Protein AF-A0A550J6I5-F1 (afdb_monomer)

Solvent-accessible surface area (backbone atoms only — not comparable to full-atom values): 2174 Å² total; per-residue (Å²): 113,56,77,45,43,53,69,57,46,65,78,38,49,69,60,53,51,52,52,31,69,72,68,71,48,62,68,38,34,41,44,100,88,56,70,88

Structure (mmCIF, N/CA/C/O backbone):
data_AF-A0A550J6I5-F1
#
_entry.id   AF-A0A550J6I5-F1
#
loop_
_atom_site.group_PDB
_atom_site.id
_atom_site.type_symbol
_atom_site.label_atom_id
_atom_site.label_alt_id
_atom_site.label_comp_id
_atom_site.label_asym_id
_atom_site.label_entity_id
_atom_site.label_seq_id
_atom_site.pdbx_PDB_ins_code
_atom_site.Cartn_x
_atom_site.Cartn_y
_atom_site.Cartn_z
_atom_site.occupancy
_atom_site.B_iso_or_equiv
_atom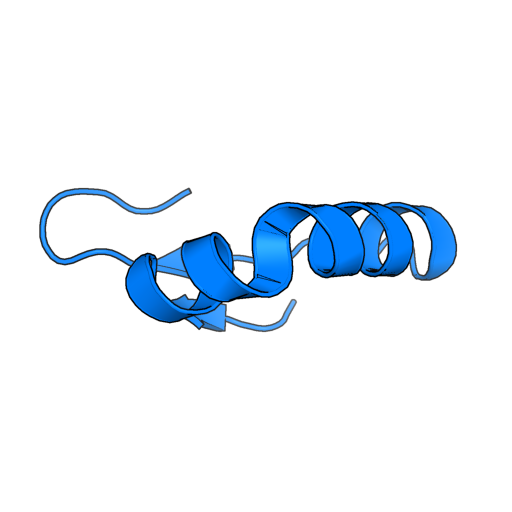_site.auth_seq_id
_atom_site.auth_comp_id
_atom_site.auth_asym_id
_atom_site.auth_atom_id
_atom_site.pdbx_PDB_model_num
ATOM 1 N N . MET A 1 1 ? 16.739 -1.385 2.027 1.00 76.38 1 MET A N 1
ATOM 2 C CA . MET A 1 1 ? 15.488 -1.917 2.627 1.00 76.38 1 MET A CA 1
ATOM 3 C C . MET A 1 1 ? 14.744 -0.829 3.401 1.00 76.38 1 MET A C 1
ATOM 5 O O . MET A 1 1 ? 14.894 -0.730 4.617 1.00 76.38 1 MET A O 1
ATOM 9 N N . PRO A 1 2 ? 13.991 0.034 2.706 1.00 89.00 2 PRO A N 1
ATOM 10 C CA . PRO A 1 2 ? 13.144 1.039 3.341 1.00 89.00 2 PRO A CA 1
ATOM 11 C C . PRO A 1 2 ? 11.937 0.398 4.039 1.00 89.00 2 PRO A C 1
ATOM 13 O O . PRO A 1 2 ? 11.383 -0.591 3.558 1.00 89.00 2 PRO A O 1
ATOM 16 N N . THR A 1 3 ? 11.516 0.990 5.156 1.00 95.62 3 THR A N 1
ATOM 17 C CA . THR A 1 3 ? 10.322 0.582 5.905 1.00 95.62 3 THR A CA 1
ATOM 18 C C . THR A 1 3 ? 9.246 1.653 5.781 1.00 95.62 3 THR A C 1
ATOM 20 O O . THR A 1 3 ? 9.495 2.815 6.094 1.00 95.62 3 THR A O 1
ATOM 23 N N . ILE A 1 4 ? 8.045 1.267 5.357 1.00 96.56 4 ILE A N 1
ATOM 24 C CA . ILE A 1 4 ? 6.898 2.171 5.187 1.00 96.56 4 ILE A CA 1
ATOM 25 C C . ILE A 1 4 ? 5.671 1.642 5.922 1.00 96.56 4 ILE A C 1
ATOM 27 O O . ILE A 1 4 ? 5.592 0.459 6.264 1.00 96.56 4 ILE A O 1
ATOM 31 N N . THR A 1 5 ? 4.677 2.495 6.161 1.00 97.25 5 THR A N 1
ATOM 32 C CA . THR A 1 5 ? 3.417 2.037 6.758 1.00 97.25 5 THR A CA 1
ATOM 33 C C . THR A 1 5 ? 2.500 1.386 5.720 1.00 97.25 5 THR A C 1
ATOM 35 O O . THR A 1 5 ? 2.467 1.771 4.553 1.00 97.25 5 THR A O 1
ATOM 38 N N . ALA A 1 6 ? 1.636 0.467 6.153 1.00 97.19 6 ALA A N 1
ATOM 39 C 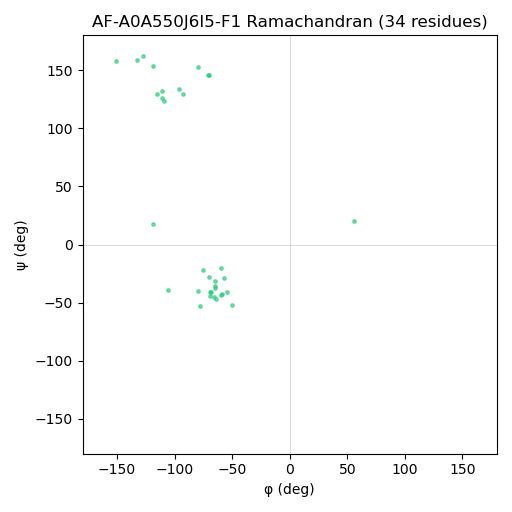CA . ALA A 1 6 ? 0.600 -0.136 5.309 1.00 97.19 6 ALA A CA 1
ATOM 40 C C . ALA A 1 6 ? -0.388 0.897 4.725 1.00 97.19 6 ALA A C 1
ATOM 42 O O . ALA A 1 6 ? -1.084 0.627 3.745 1.00 97.19 6 ALA A O 1
ATOM 43 N N . THR A 1 7 ? -0.488 2.083 5.332 1.00 96.81 7 THR A N 1
ATOM 44 C CA . THR A 1 7 ? -1.311 3.183 4.812 1.00 96.81 7 THR A CA 1
ATOM 45 C C . THR A 1 7 ? -0.606 3.927 3.684 1.00 96.81 7 THR A C 1
ATOM 47 O O . THR A 1 7 ? -1.258 4.260 2.697 1.00 96.81 7 THR A O 1
ATOM 50 N N . GLU A 1 8 ? 0.699 4.164 3.793 1.00 96.25 8 GLU A N 1
ATOM 51 C CA . GLU A 1 8 ? 1.502 4.758 2.717 1.00 96.25 8 GLU A CA 1
ATOM 52 C C . GLU A 1 8 ? 1.655 3.796 1.543 1.00 96.25 8 GLU A C 1
ATOM 54 O O . GLU A 1 8 ? 1.405 4.190 0.405 1.00 96.25 8 GLU A O 1
ATOM 59 N N . ALA A 1 9 ? 1.935 2.519 1.824 1.00 96.81 9 ALA A N 1
ATOM 60 C CA . ALA A 1 9 ? 2.044 1.477 0.808 1.00 96.81 9 ALA A CA 1
ATOM 61 C C . ALA A 1 9 ? 0.793 1.402 -0.079 1.00 96.81 9 ALA A C 1
ATOM 63 O O . ALA A 1 9 ? 0.884 1.303 -1.297 1.00 96.81 9 ALA A O 1
ATOM 64 N N . ARG A 1 10 ? -0.397 1.542 0.519 1.00 96.44 10 ARG A N 1
ATOM 65 C CA . ARG A 1 10 ? -1.670 1.537 -0.215 1.00 96.44 10 ARG A CA 1
ATOM 66 C C . ARG A 1 10 ? -1.819 2.716 -1.174 1.00 96.44 10 ARG A C 1
ATOM 68 O O . ARG A 1 10 ? -2.393 2.550 -2.24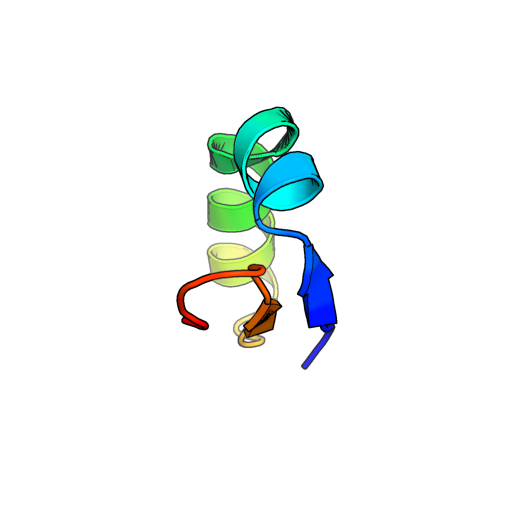2 1.00 96.44 10 ARG A O 1
ATOM 75 N N . LYS A 1 11 ? -1.338 3.904 -0.793 1.00 98.06 11 LYS A N 1
ATOM 76 C CA . LYS A 1 11 ? -1.414 5.109 -1.637 1.00 98.06 11 LYS A CA 1
ATOM 77 C C . LYS A 1 11 ? -0.486 5.016 -2.849 1.00 98.06 11 LYS A C 1
ATOM 79 O O . LYS A 1 11 ? -0.764 5.641 -3.864 1.00 98.06 11 LYS A O 1
ATOM 84 N N . LEU A 1 12 ? 0.607 4.265 -2.721 1.00 96.75 12 LEU A N 1
ATOM 85 C CA . LEU A 1 12 ? 1.712 4.230 -3.678 1.00 96.75 12 LEU A CA 1
ATOM 86 C C . LEU A 1 12 ? 1.923 2.843 -4.301 1.00 96.75 12 LEU A C 1
ATOM 88 O O . LEU A 1 12 ? 2.985 2.599 -4.855 1.00 96.75 12 LEU A O 1
ATOM 92 N N . LEU A 1 13 ? 0.938 1.940 -4.222 1.00 96.25 13 LEU A N 1
ATOM 93 C CA . LEU A 1 13 ? 1.125 0.513 -4.513 1.00 96.25 13 LEU A CA 1
ATOM 94 C C . LEU A 1 13 ? 1.820 0.246 -5.856 1.00 96.25 13 LEU A C 1
ATOM 96 O O . LEU A 1 13 ? 2.818 -0.462 -5.883 1.00 96.25 13 LEU A O 1
ATOM 100 N N . TYR A 1 14 ? 1.324 0.830 -6.949 1.00 97.94 14 TYR A N 1
ATOM 101 C CA . TYR A 1 14 ? 1.908 0.609 -8.276 1.00 97.94 14 TYR A CA 1
ATOM 102 C C . TYR A 1 14 ? 3.301 1.217 -8.416 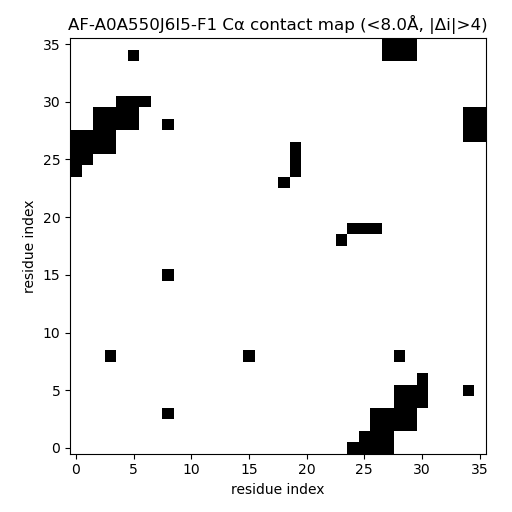1.00 97.94 14 TYR A C 1
ATOM 104 O O . TYR A 1 14 ? 4.198 0.556 -8.915 1.00 97.94 14 TYR A O 1
ATOM 112 N N . LYS A 1 15 ? 3.510 2.420 -7.872 1.00 97.38 15 LYS A N 1
ATOM 113 C CA . LYS A 1 15 ? 4.832 3.045 -7.861 1.00 97.38 15 LYS A CA 1
ATOM 114 C C . LYS A 1 15 ? 5.854 2.176 -7.123 1.00 97.38 15 LYS A C 1
ATOM 116 O O . LYS A 1 15 ? 6.962 1.998 -7.598 1.00 97.38 15 LYS A O 1
ATOM 121 N N . LEU A 1 16 ? 5.471 1.614 -5.978 1.00 96.38 16 LEU A N 1
ATOM 122 C CA . LEU A 1 16 ? 6.350 0.745 -5.197 1.00 96.38 16 LEU A CA 1
ATOM 123 C C . LEU A 1 16 ? 6.697 -0.549 -5.942 1.00 96.38 16 LEU A C 1
ATOM 125 O O . LEU A 1 16 ? 7.792 -1.063 -5.754 1.00 96.38 16 LEU A O 1
ATOM 129 N N . LEU A 1 17 ? 5.797 -1.075 -6.781 1.00 96.44 17 LEU A N 1
ATOM 130 C CA . LEU A 1 17 ? 6.112 -2.225 -7.634 1.00 96.44 17 LEU A CA 1
ATOM 131 C C . LEU A 1 17 ? 7.179 -1.869 -8.670 1.00 96.44 17 LEU A C 1
ATOM 133 O O . LEU A 1 17 ? 8.129 -2.632 -8.830 1.00 96.44 17 LEU A O 1
ATOM 137 N N . ASP A 1 18 ? 7.040 -0.714 -9.321 1.00 97.75 18 ASP A N 1
ATOM 138 C CA . ASP A 1 18 ? 8.012 -0.230 -10.303 1.00 97.75 18 ASP A CA 1
ATOM 139 C C . ASP A 1 18 ? 9.372 0.045 -9.636 1.00 97.75 18 ASP A C 1
ATOM 141 O O . ASP A 1 18 ? 10.397 -0.456 -10.097 1.00 97.75 18 ASP A O 1
ATOM 145 N N . ASP A 1 19 ? 9.372 0.737 -8.490 1.00 96.06 19 ASP A N 1
ATOM 146 C CA . ASP A 1 19 ? 10.579 1.056 -7.717 1.00 96.06 19 ASP A CA 1
ATOM 147 C C . ASP A 1 19 ? 11.332 -0.226 -7.298 1.00 96.06 19 ASP A C 1
ATOM 149 O O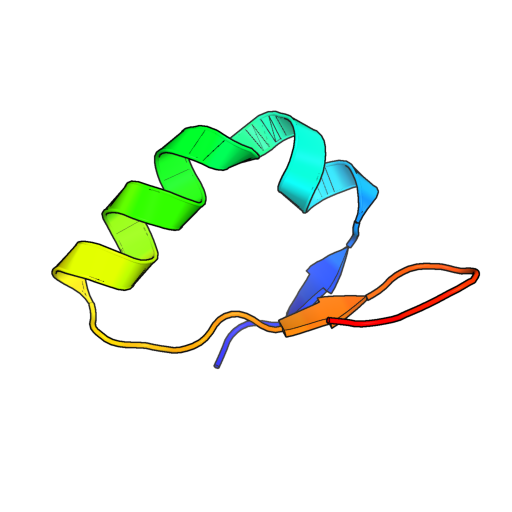 . ASP A 1 19 ? 12.559 -0.289 -7.396 1.00 96.06 19 ASP A O 1
ATOM 153 N N . VAL A 1 20 ? 10.623 -1.273 -6.850 1.00 96.19 20 VAL A N 1
ATOM 154 C CA . VAL A 1 20 ? 11.229 -2.570 -6.476 1.00 96.19 20 VAL A CA 1
ATOM 155 C C . VAL A 1 20 ? 11.753 -3.315 -7.701 1.00 96.19 20 VAL A C 1
ATOM 157 O O . VAL A 1 20 ? 12.829 -3.909 -7.634 1.00 96.19 20 VAL A O 1
ATOM 160 N N . ALA A 1 21 ? 11.019 -3.293 -8.815 1.00 97.44 21 ALA A N 1
ATOM 161 C CA . ALA A 1 21 ? 11.441 -3.943 -10.052 1.00 97.44 21 ALA A CA 1
ATOM 162 C C . ALA A 1 21 ? 12.702 -3.296 -10.646 1.00 97.44 21 ALA A C 1
ATOM 164 O O . ALA A 1 21 ? 13.555 -3.997 -11.186 1.00 97.44 21 ALA A O 1
ATOM 165 N N . GLU A 1 22 ? 12.839 -1.975 -10.530 1.00 97.69 22 GLU A N 1
ATOM 166 C CA . GLU A 1 22 ? 14.004 -1.239 -11.019 1.00 97.69 22 GLU A 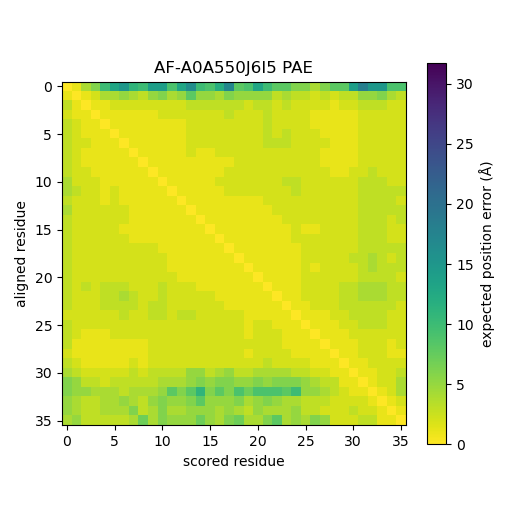CA 1
ATOM 167 C C . GLU A 1 22 ? 15.201 -1.373 -10.066 1.00 97.69 22 GLU A C 1
ATOM 169 O O . GLU A 1 22 ? 16.287 -1.795 -10.469 1.00 97.69 22 GLU A O 1
ATOM 174 N N . SER A 1 23 ? 15.004 -1.065 -8.782 1.00 96.94 23 SER A N 1
ATOM 175 C CA . SER A 1 23 ? 16.090 -1.038 -7.791 1.00 96.94 23 SER A CA 1
ATOM 176 C C . SER A 1 23 ? 16.562 -2.420 -7.349 1.00 96.94 23 SER A C 1
ATOM 178 O O . SER A 1 23 ? 17.679 -2.552 -6.853 1.00 96.94 23 SER A O 1
ATOM 180 N N . HIS A 1 24 ? 15.716 -3.445 -7.505 1.00 96.25 24 HIS A N 1
ATOM 181 C CA . HIS A 1 24 ? 15.915 -4.776 -6.929 1.00 96.25 24 HIS A CA 1
ATOM 182 C C . HIS A 1 24 ? 16.103 -4.749 -5.403 1.00 96.25 24 HIS A C 1
ATOM 184 O O . HIS A 1 24 ? 16.627 -5.697 -4.811 1.00 96.25 24 HIS A O 1
ATOM 190 N N . GLU A 1 25 ? 15.662 -3.674 -4.743 1.00 95.38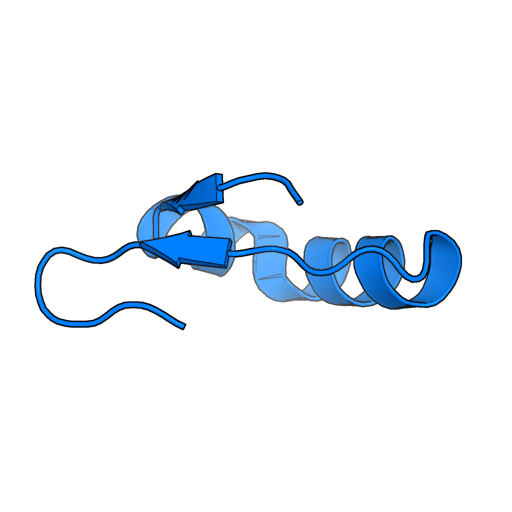 25 GLU A N 1
ATOM 191 C CA . GLU A 1 25 ? 15.704 -3.557 -3.297 1.00 95.38 25 GLU A CA 1
ATOM 192 C C . GLU A 1 25 ? 14.361 -3.944 -2.668 1.00 95.38 25 GLU A C 1
ATOM 194 O O . GLU A 1 25 ? 13.305 -3.472 -3.095 1.00 95.38 25 GLU A O 1
ATOM 199 N N . PRO A 1 26 ? 14.364 -4.757 -1.600 1.00 95.38 26 PRO A N 1
ATOM 200 C CA . PRO A 1 26 ? 13.143 -5.083 -0.881 1.00 95.38 26 PRO A CA 1
ATOM 201 C C . PRO A 1 26 ? 12.629 -3.878 -0.087 1.00 95.38 26 PRO A C 1
ATOM 203 O O . PRO A 1 26 ? 13.412 -3.128 0.503 1.00 95.38 26 PRO A O 1
ATOM 206 N N . ILE A 1 27 ? 11.305 -3.755 0.014 1.00 95.62 27 ILE A N 1
ATOM 207 C CA . ILE A 1 27 ? 10.612 -2.758 0.840 1.00 95.62 27 ILE A CA 1
ATOM 208 C 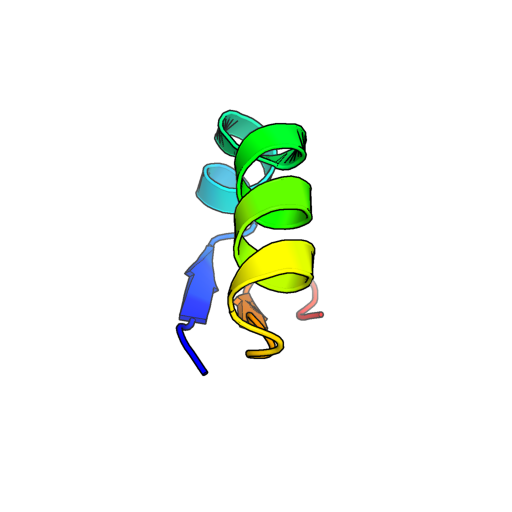C . ILE A 1 27 ? 9.847 -3.490 1.938 1.00 95.62 27 ILE A C 1
ATOM 210 O O . ILE A 1 27 ? 9.082 -4.406 1.653 1.00 95.62 27 ILE A O 1
ATOM 214 N N . GLN A 1 28 ? 10.028 -3.066 3.186 1.00 96.69 28 GLN A N 1
ATOM 215 C CA . GLN A 1 28 ? 9.301 -3.603 4.330 1.00 96.69 28 GLN A CA 1
ATOM 216 C C . GLN A 1 28 ? 8.046 -2.768 4.596 1.00 96.69 28 GLN A C 1
ATOM 218 O O . GLN A 1 28 ? 8.113 -1.546 4.742 1.00 96.69 28 GLN A O 1
ATOM 223 N N . ILE A 1 29 ? 6.894 -3.416 4.720 1.00 97.19 29 ILE A N 1
ATOM 224 C CA . ILE A 1 29 ? 5.620 -2.760 5.009 1.00 97.19 29 ILE A CA 1
ATOM 225 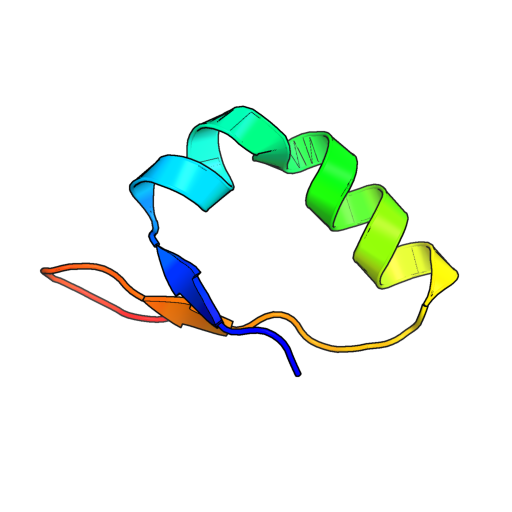C C . ILE A 1 29 ? 5.207 -3.105 6.436 1.00 97.19 29 ILE A C 1
ATOM 227 O O . ILE A 1 29 ? 5.041 -4.263 6.799 1.00 97.19 29 ILE A O 1
ATOM 231 N N . THR A 1 30 ? 4.979 -2.087 7.258 1.00 97.38 30 THR A N 1
ATOM 232 C CA . THR A 1 30 ? 4.565 -2.248 8.655 1.00 97.38 30 THR A CA 1
ATOM 233 C C . THR A 1 30 ? 3.130 -1.787 8.854 1.00 97.38 30 THR A C 1
ATOM 235 O O . THR A 1 30 ? 2.714 -0.711 8.420 1.00 97.38 30 THR A O 1
ATOM 238 N N . GLY A 1 31 ? 2.327 -2.605 9.522 1.00 95.38 31 GLY A N 1
ATOM 239 C CA . GLY A 1 31 ? 0.947 -2.283 9.856 1.00 95.38 31 GLY A CA 1
ATOM 240 C C . GLY A 1 31 ? 0.650 -2.580 11.317 1.00 95.38 31 GLY A C 1
ATOM 241 O O . GLY A 1 31 ? 1.298 -3.402 11.951 1.00 95.38 31 GLY A O 1
ATOM 242 N N . LYS A 1 32 ? -0.401 -1.951 11.853 1.00 92.62 32 LYS A N 1
ATOM 243 C CA . LYS A 1 32 ? -0.851 -2.185 13.238 1.00 92.62 32 LYS A CA 1
ATOM 244 C C . LYS A 1 32 ? -1.176 -3.661 13.530 1.00 92.62 32 LYS A C 1
ATOM 246 O O . LYS A 1 32 ? -1.118 -4.074 14.680 1.00 92.62 32 LYS A O 1
ATOM 251 N N . ARG A 1 33 ? -1.596 -4.420 12.510 1.00 92.25 33 ARG A N 1
ATOM 252 C CA . ARG A 1 33 ? -2.023 -5.826 12.635 1.00 92.25 33 ARG A CA 1
ATOM 253 C C . ARG A 1 33 ? -1.002 -6.822 12.092 1.00 92.25 33 ARG A C 1
ATOM 255 O O . ARG A 1 33 ? -0.875 -7.894 12.662 1.00 92.25 33 ARG A O 1
ATOM 262 N N . ASN A 1 34 ? -0.347 -6.496 10.981 1.00 90.94 34 ASN A N 1
ATOM 263 C CA . ASN A 1 34 ? 0.613 -7.375 10.327 1.00 90.94 34 ASN A CA 1
ATOM 264 C C . ASN A 1 34 ? 1.676 -6.554 9.590 1.00 90.94 34 ASN A C 1
ATOM 266 O O . ASN A 1 34 ? 1.407 -5.408 9.214 1.00 90.94 34 ASN A O 1
ATOM 270 N N . SER A 1 35 ? 2.827 -7.174 9.356 1.00 90.44 35 SER A N 1
ATOM 271 C CA . SER A 1 35 ? 3.911 -6.645 8.528 1.00 90.44 35 SER A CA 1
ATOM 272 C C . SER A 1 35 ? 4.159 -7.584 7.346 1.00 90.44 35 SER A C 1
ATOM 274 O O . SER A 1 35 ? 3.840 -8.771 7.431 1.00 90.44 35 SER A O 1
ATOM 276 N N . ALA A 1 36 ? 4.686 -7.043 6.253 1.00 85.31 36 ALA A N 1
ATOM 277 C CA . ALA A 1 36 ? 5.050 -7.764 5.038 1.00 85.31 36 ALA A CA 1
ATOM 278 C C . ALA A 1 36 ? 6.438 -7.335 4.559 1.00 85.31 36 ALA A C 1
ATOM 280 O O . ALA A 1 36 ? 6.830 -6.180 4.859 1.00 85.31 36 ALA A O 1
#

InterPro domains:
  IPR006442 Type II toxin-antitoxin system, antitoxin Phd/YefM [PF02604] (1-33)
  IPR036165 YefM-like superfamily [SSF143120] (1-34)

pLDDT: mean 95.01, std 4.17, range [76.38, 98.06]

Nearest PDB structures (foldseek):
  7v5y-assembly1_A  TM=8.990E-01  e=1.935E-03  Staphylococcus aureus subsp. aureus NCTC 8325
  7v5y-assembly1_D  TM=9.318E-01  e=6.930E-03  Staphylococcus aureus subsp. aureus NCTC 8325
  3cto-assembly1_C  TM=9.670E-01  e=8.803E-03  Mycobacterium tuberculosis
  3cto-assembly1_A  TM=9.633E-01  e=1.804E-02  Mycobacterium tuberculosis
  6l8e-assembly2_L  TM=9.549E-01  e=2.315E-01  Staphylococcus aureus subsp. aureus NCTC 8325

Organism: NCBI:txid38815

Secondary structure (DSSP, 8-state):
--EEEHHHHHHTHHHHHHHHHHH----EEE-SS-B-

Sequence (36 aa):
MPTITATEARKLLYKLLDDVAESHEPIQITGKRNSA

Foldseek 3Di:
DAEEEPVVCVVCVVVVVVVCVVVVDDYWYDYPVDID

Mean predicted aligned error: 2.4 Å

Radius of gyration: 9.56 Å; Cα contacts (8 Å, |Δi|>4): 36; chains: 1; bounding box: 18×13×24 Å